Protein AF-A0A7J6R2R6-F1 (afdb_monomer_lite)

Organism: Perkinsus olseni (NCBI:txid32597)

Foldseek 3Di:
DDDDDDDDDDDDPPPPVPPVPVPPPQDQPPDDDPVNVQSNVQVVCVVVVHDGDDDDVVVVVVVVVQVVVCVVVVDDDDDPQCVDVPRDDDDDDDDDPCPDVPPPDD

Structure (mmCIF, N/CA/C/O backbone):
data_AF-A0A7J6R2R6-F1
#
_entry.id   AF-A0A7J6R2R6-F1
#
loop_
_atom_site.group_PDB
_atom_site.id
_atom_site.type_symbol
_atom_site.label_atom_id
_atom_site.label_alt_id
_atom_site.label_comp_id
_atom_site.label_asym_id
_atom_site.label_entity_id
_atom_site.label_seq_id
_atom_site.pdbx_PDB_ins_code
_atom_site.Cartn_x
_atom_site.Cartn_y
_atom_site.Cartn_z
_atom_site.occupancy
_atom_site.B_iso_or_equiv
_atom_site.auth_seq_id
_atom_site.auth_comp_id
_atom_site.auth_asym_id
_atom_site.auth_atom_id
_atom_site.pdbx_PDB_model_num
ATOM 1 N N . MET A 1 1 ? -25.664 -32.648 67.355 1.00 39.44 1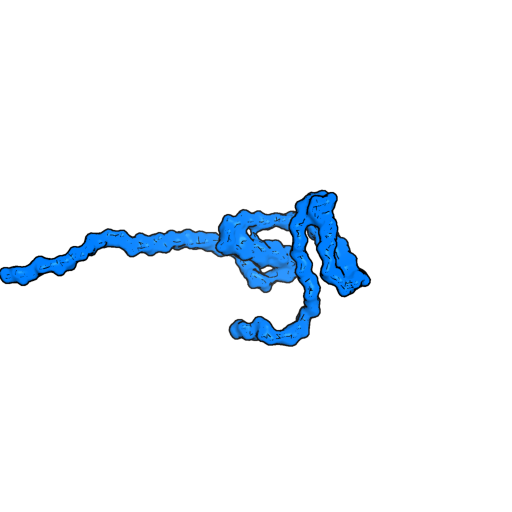 MET A N 1
ATOM 2 C CA . MET A 1 1 ? -24.596 -33.363 66.623 1.00 39.44 1 MET A CA 1
ATOM 3 C C . MET A 1 1 ? -24.384 -32.582 65.332 1.00 39.44 1 MET A C 1
ATOM 5 O O . MET A 1 1 ? -25.216 -32.670 64.448 1.00 39.44 1 MET A O 1
ATOM 9 N N . SER A 1 2 ? -23.631 -31.484 65.387 1.00 38.72 2 SER A N 1
ATOM 10 C CA . SER A 1 2 ? -22.171 -31.412 65.185 1.00 38.72 2 SER A CA 1
ATOM 11 C C . SER A 1 2 ? -21.798 -31.572 63.710 1.00 38.72 2 SER A C 1
ATOM 13 O O . SER A 1 2 ? -21.947 -32.656 63.162 1.00 38.72 2 SER A O 1
ATOM 15 N N . GLY A 1 3 ? -21.304 -30.488 63.102 1.00 37.66 3 GLY A N 1
ATOM 16 C CA . GLY A 1 3 ? -20.767 -30.475 61.740 1.00 37.66 3 GLY A CA 1
ATOM 17 C C . GLY A 1 3 ? -20.646 -29.072 61.136 1.00 37.66 3 GLY A C 1
ATOM 18 O O . GLY A 1 3 ? -21.268 -28.792 60.121 1.00 37.66 3 GLY A O 1
ATOM 19 N N . LEU A 1 4 ? -19.881 -28.183 61.777 1.00 40.25 4 LEU A N 1
ATOM 20 C CA . LEU A 1 4 ? -19.333 -26.964 61.163 1.00 40.25 4 LEU A CA 1
ATOM 21 C C . LEU A 1 4 ? -18.104 -27.338 60.316 1.00 40.25 4 LEU A C 1
ATOM 23 O O . LE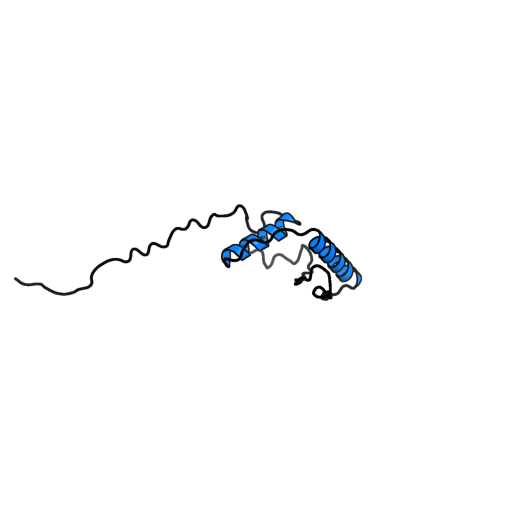U A 1 4 ? -17.308 -28.155 60.776 1.00 40.25 4 LEU A O 1
ATOM 27 N N . GLY A 1 5 ? -17.877 -26.677 59.173 1.00 33.22 5 GLY A N 1
ATOM 28 C CA . GLY A 1 5 ? -16.519 -26.573 58.617 1.00 33.22 5 GLY A CA 1
ATOM 29 C C . GLY A 1 5 ? -16.375 -26.209 57.134 1.00 33.22 5 GLY A C 1
ATOM 30 O O . GLY A 1 5 ? -16.383 -27.097 56.295 1.00 33.22 5 GLY A O 1
ATOM 31 N N . GLY A 1 6 ? -16.108 -24.922 56.862 1.00 35.81 6 GLY A N 1
ATOM 32 C CA . GLY A 1 6 ? -15.417 -24.401 55.664 1.00 35.81 6 GLY A CA 1
ATOM 33 C C . GLY A 1 6 ? -16.332 -24.045 54.480 1.00 35.81 6 GLY A C 1
ATOM 34 O O . GLY A 1 6 ? -16.960 -24.918 53.911 1.00 35.81 6 GLY A O 1
ATOM 35 N N . GLY A 1 7 ? -16.501 -22.809 54.008 1.00 36.47 7 GLY A N 1
ATOM 36 C CA . GLY A 1 7 ? -15.689 -21.603 54.136 1.00 36.47 7 GLY A CA 1
ATOM 37 C C . GLY A 1 7 ? -15.109 -21.192 52.778 1.00 36.47 7 GLY A C 1
ATOM 38 O O . GLY A 1 7 ? -13.940 -21.455 52.548 1.00 36.47 7 GLY A O 1
ATOM 39 N N . LEU A 1 8 ? -15.908 -20.563 51.901 1.00 44.69 8 LEU A N 1
ATOM 40 C CA . LEU A 1 8 ? -15.584 -19.302 51.205 1.00 44.69 8 LEU A CA 1
ATOM 41 C C . LEU A 1 8 ? -16.829 -18.790 50.450 1.00 44.69 8 LEU A C 1
ATOM 43 O O . LEU A 1 8 ? -17.519 -19.540 49.766 1.00 44.69 8 LEU A O 1
ATOM 47 N N . LEU A 1 9 ? -17.134 -17.511 50.649 1.00 45.53 9 LEU A N 1
ATOM 48 C CA . LEU A 1 9 ? -18.297 -16.773 50.149 1.00 45.53 9 LEU A CA 1
ATOM 49 C C . LEU A 1 9 ? -18.245 -16.516 48.618 1.00 45.53 9 LEU A C 1
ATOM 51 O O . LEU A 1 9 ? -17.227 -16.781 47.982 1.00 45.53 9 LEU A O 1
ATOM 55 N N . PRO A 1 10 ? -19.355 -16.050 48.006 1.00 51.59 10 PRO A N 1
ATOM 56 C CA . PRO A 1 10 ? -19.716 -16.323 46.619 1.00 51.59 10 PRO A CA 1
ATOM 57 C C . PRO A 1 10 ? -19.258 -15.235 45.636 1.00 51.59 10 PRO A C 1
ATOM 59 O O . PRO A 1 10 ? -18.862 -14.145 46.034 1.00 51.59 10 PRO A O 1
ATOM 62 N N . ARG A 1 11 ? -19.504 -15.509 44.346 1.00 47.41 11 ARG A N 1
ATOM 63 C CA . ARG A 1 11 ? -19.511 -14.577 43.199 1.00 47.41 11 ARG A CA 1
ATOM 64 C C . ARG A 1 11 ? -18.154 -14.266 42.566 1.00 47.41 11 ARG A C 1
ATOM 66 O O . ARG A 1 11 ? -17.513 -13.269 42.855 1.00 47.41 11 ARG A O 1
ATOM 73 N N . ALA A 1 12 ? -17.876 -15.013 41.510 1.00 36.47 12 ALA A N 1
ATOM 74 C CA . ALA A 1 12 ? -17.714 -14.400 40.198 1.00 36.47 12 ALA A CA 1
ATOM 75 C C . ALA A 1 12 ? -18.419 -15.344 39.211 1.00 36.47 12 ALA A C 1
ATOM 77 O O . ALA A 1 12 ? -17.844 -16.306 38.726 1.00 36.47 12 ALA A O 1
ATOM 78 N N . LEU A 1 13 ? -19.723 -15.188 38.953 1.00 39.53 13 LEU A N 1
ATOM 79 C CA . LEU A 1 13 ? -20.130 -14.397 37.784 1.00 39.53 13 LEU A CA 1
ATOM 80 C C . LEU A 1 13 ? -18.960 -13.591 37.209 1.00 39.53 13 LEU A C 1
ATOM 82 O O . LEU A 1 13 ? -18.894 -12.371 37.335 1.00 39.53 13 LEU A O 1
ATOM 86 N N . LEU A 1 14 ? -18.040 -14.296 36.549 1.00 37.06 14 LEU A N 1
ATOM 87 C CA . LEU A 1 14 ? -17.364 -13.720 35.412 1.00 37.06 14 LEU A CA 1
ATOM 88 C C . LEU A 1 14 ? -18.472 -13.554 34.372 1.00 37.06 14 LEU A C 1
ATOM 90 O O . LEU A 1 14 ? -18.723 -14.422 33.540 1.00 37.06 14 LEU A O 1
ATOM 94 N N . PHE A 1 15 ? -19.183 -12.430 34.478 1.00 30.95 15 PHE A N 1
ATOM 95 C CA . PHE A 1 15 ? -19.594 -11.700 33.299 1.00 30.95 15 PHE A CA 1
ATOM 96 C C . PHE A 1 15 ? -18.310 -11.551 32.477 1.00 30.95 15 PHE A C 1
ATOM 98 O O . PHE A 1 15 ? -17.584 -10.567 32.595 1.00 30.95 15 PHE A O 1
ATOM 105 N N . ILE A 1 16 ? -18.004 -12.556 31.648 1.00 46.53 16 ILE A N 1
ATOM 106 C CA . ILE A 1 16 ? -17.472 -12.244 30.337 1.00 46.53 16 ILE A CA 1
ATOM 107 C C . ILE A 1 16 ? -18.544 -11.314 29.823 1.00 46.53 16 ILE A C 1
ATOM 109 O O . ILE A 1 16 ? -19.674 -11.736 29.574 1.00 46.53 16 ILE A O 1
ATOM 113 N N . LEU A 1 17 ? -18.229 -10.023 29.856 1.00 41.00 17 LEU A N 1
ATOM 114 C CA . LEU A 1 17 ? -18.965 -9.037 29.119 1.00 41.00 17 LEU A CA 1
ATOM 115 C C . LEU A 1 17 ? -19.046 -9.628 27.721 1.00 41.00 17 LEU A C 1
ATOM 117 O O . LEU A 1 17 ? -18.090 -9.587 26.952 1.00 41.00 17 LEU A O 1
ATOM 121 N N . HIS A 1 18 ? -20.191 -10.224 27.420 1.00 49.81 18 HIS A N 1
ATOM 122 C CA . HIS A 1 18 ? -20.699 -10.327 26.081 1.00 49.81 18 HIS A CA 1
ATOM 123 C C . HIS A 1 18 ? -20.962 -8.864 25.709 1.00 49.81 18 HIS A C 1
ATOM 125 O O . HIS A 1 18 ? -22.090 -8.390 25.698 1.00 49.81 18 HIS A O 1
ATOM 131 N N . PHE A 1 19 ? -19.886 -8.102 25.496 1.00 46.50 19 PHE A N 1
ATOM 132 C CA . PHE A 1 19 ? -19.872 -7.227 24.358 1.00 46.50 19 PHE A CA 1
ATOM 133 C C . PHE A 1 19 ? -20.071 -8.217 23.220 1.00 46.50 19 PHE A C 1
ATOM 135 O O . PHE A 1 19 ? -19.147 -8.991 22.952 1.00 46.50 19 PHE A O 1
ATOM 142 N N . PRO A 1 20 ? -21.251 -8.285 22.574 1.00 49.53 20 PRO A N 1
ATOM 143 C CA . PRO A 1 20 ? -21.186 -8.593 21.168 1.00 49.53 20 PRO A CA 1
ATOM 144 C C . PRO A 1 20 ? -20.169 -7.576 20.662 1.00 49.53 20 PRO A C 1
ATOM 146 O O . PRO A 1 20 ? -20.443 -6.374 20.649 1.00 49.53 20 PRO A O 1
ATOM 149 N N . LEU A 1 21 ? -18.940 -8.024 20.374 1.00 50.34 21 LEU A N 1
ATOM 150 C CA . LEU A 1 21 ? -18.136 -7.290 19.420 1.00 50.34 21 LEU A CA 1
ATOM 151 C C . LEU A 1 21 ? -19.139 -7.085 18.291 1.00 50.34 21 LEU A C 1
ATOM 153 O O . LEU A 1 21 ? -19.700 -8.097 17.849 1.00 50.34 21 LEU A O 1
ATOM 157 N N . PRO A 1 22 ? -19.520 -5.840 17.941 1.00 53.53 22 PRO A N 1
ATOM 158 C CA . PRO A 1 22 ? -20.312 -5.660 16.744 1.00 53.53 22 PRO A CA 1
ATOM 159 C C . PRO A 1 22 ? -19.488 -6.409 15.719 1.00 53.53 22 PRO A C 1
ATOM 161 O O . PRO A 1 22 ? -18.332 -6.048 15.556 1.00 53.53 22 PRO A O 1
ATOM 164 N N . SER A 1 23 ? -19.970 -7.535 15.194 1.00 54.25 23 SER A N 1
ATOM 165 C CA . SER A 1 23 ? -19.321 -8.177 14.067 1.00 54.25 23 SER A CA 1
ATOM 166 C C . SER A 1 23 ? -19.452 -7.111 13.007 1.00 54.25 23 SER A C 1
ATOM 168 O O . SER A 1 23 ? -20.577 -6.890 12.536 1.00 54.25 23 SER A O 1
ATOM 170 N N . PRO A 1 24 ? -18.429 -6.298 12.723 1.00 57.16 24 PRO A N 1
ATOM 171 C CA . PRO A 1 24 ? -18.660 -5.297 11.724 1.00 57.16 24 PRO A CA 1
ATOM 172 C C . PRO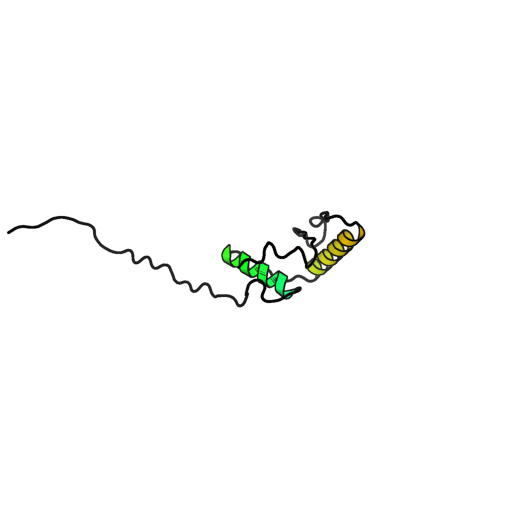 A 1 24 ? -18.686 -6.092 10.426 1.00 57.16 24 PRO A C 1
ATOM 174 O O . PRO A 1 24 ? -18.195 -7.217 10.357 1.00 57.16 24 PRO A O 1
ATOM 177 N N . ALA A 1 25 ? -19.344 -5.546 9.420 1.00 60.34 25 ALA A N 1
ATOM 178 C CA . ALA A 1 25 ? -19.631 -6.238 8.171 1.00 60.34 25 ALA A CA 1
ATOM 179 C C . ALA A 1 25 ? -18.384 -6.707 7.377 1.00 60.34 25 ALA A C 1
ATOM 181 O O . ALA A 1 25 ? -18.525 -7.072 6.220 1.00 60.34 25 ALA A O 1
ATOM 182 N N . TRP A 1 26 ? -17.179 -6.674 7.955 1.00 59.72 26 TRP A N 1
ATOM 183 C CA . TRP A 1 26 ? -15.961 -7.204 7.370 1.00 59.72 26 TRP A CA 1
ATOM 184 C C . TRP A 1 26 ? -15.856 -8.717 7.592 1.00 59.72 26 TRP A C 1
ATOM 186 O O . TRP A 1 26 ? -15.745 -9.203 8.714 1.00 59.72 26 TRP A O 1
ATOM 196 N N . GLU A 1 27 ? -15.850 -9.476 6.506 1.00 69.06 27 GLU A N 1
ATOM 197 C CA . GLU A 1 27 ? -15.478 -10.890 6.495 1.00 69.06 27 GLU A CA 1
ATOM 198 C C . GLU A 1 27 ? -14.075 -11.011 5.880 1.00 69.06 27 GLU A C 1
ATOM 200 O O . GLU A 1 27 ? -13.816 -10.448 4.817 1.00 69.06 27 GLU A O 1
ATOM 205 N N . TYR A 1 28 ? -13.161 -11.720 6.553 1.00 71.69 28 TYR A N 1
ATOM 206 C CA . TYR A 1 28 ? -11.784 -11.898 6.077 1.00 71.69 28 TYR A CA 1
ATOM 207 C C . TYR A 1 28 ? -11.756 -12.666 4.747 1.00 71.69 28 TYR A C 1
ATOM 209 O O . TYR A 1 28 ? -12.332 -13.751 4.654 1.00 71.69 28 TYR A O 1
ATOM 217 N N . GLN A 1 29 ? -11.061 -12.124 3.742 1.00 71.44 29 GLN A N 1
ATOM 218 C CA . GLN A 1 29 ? -10.953 -12.653 2.374 1.00 71.44 29 GLN A CA 1
ATOM 219 C C . GLN A 1 29 ? -12.294 -12.806 1.630 1.00 71.44 29 GLN A C 1
ATOM 221 O O . GLN A 1 29 ? -12.414 -13.644 0.734 1.00 71.44 29 GLN A O 1
ATOM 226 N N . SER A 1 30 ? -13.309 -12.007 1.969 1.00 67.00 30 SER A N 1
ATOM 227 C CA . SER A 1 30 ? -14.634 -12.090 1.331 1.00 67.00 30 SER A CA 1
ATOM 228 C C . SER A 1 30 ? -14.725 -11.393 -0.032 1.00 67.00 30 SER A C 1
ATOM 230 O O . SER A 1 30 ? -15.528 -11.793 -0.878 1.00 67.00 30 SER A O 1
ATOM 232 N N . VAL A 1 31 ? -13.880 -10.388 -0.284 1.00 75.06 31 VAL A N 1
ATOM 233 C CA . VAL A 1 31 ? -13.852 -9.606 -1.530 1.00 75.06 31 VAL A CA 1
ATOM 234 C C . VAL A 1 31 ? -12.416 -9.365 -2.006 1.00 75.06 31 VAL A C 1
ATOM 236 O O . VAL A 1 31 ? -11.481 -9.295 -1.216 1.00 75.06 31 VAL A O 1
ATOM 239 N N . GLY A 1 32 ? -12.213 -9.283 -3.324 1.00 80.56 32 GLY A N 1
ATOM 240 C CA . GLY A 1 32 ? -10.908 -8.998 -3.933 1.00 80.56 32 GLY A CA 1
ATOM 241 C C . GLY A 1 32 ? -10.695 -7.507 -4.218 1.00 80.56 32 GLY A C 1
ATOM 242 O O . GLY A 1 32 ? -11.602 -6.691 -4.082 1.00 80.56 32 GLY A O 1
ATOM 243 N N . GLY A 1 33 ? -9.495 -7.143 -4.677 1.00 82.31 33 GLY A N 1
ATOM 244 C CA . GLY A 1 33 ? -9.208 -5.775 -5.122 1.00 82.31 33 GLY A CA 1
ATOM 245 C C . GLY A 1 33 ? -9.162 -4.757 -3.979 1.00 82.31 33 GLY A C 1
ATOM 246 O O . GLY A 1 33 ? -8.698 -5.061 -2.883 1.00 82.31 33 GLY A O 1
ATOM 247 N N . ARG A 1 34 ? -9.590 -3.519 -4.253 1.00 85.94 34 ARG A N 1
ATOM 248 C CA . ARG A 1 34 ? -9.517 -2.389 -3.310 1.00 85.94 34 ARG A CA 1
ATOM 249 C C . ARG A 1 34 ? -10.289 -2.668 -2.022 1.00 85.94 34 ARG A C 1
ATOM 251 O O . ARG A 1 34 ? -9.774 -2.418 -0.933 1.00 85.94 3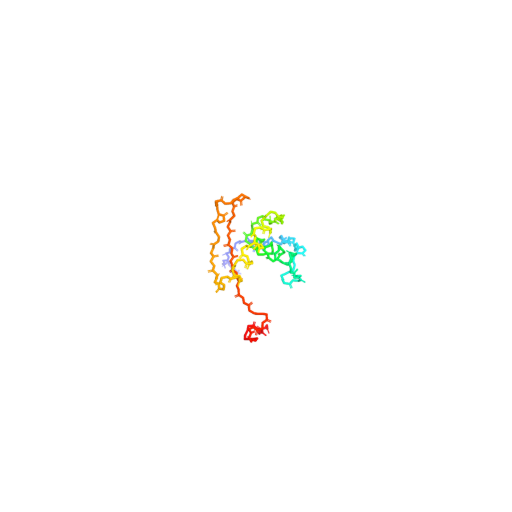4 ARG A O 1
ATOM 258 N N . GLU A 1 35 ? -11.520 -3.136 -2.176 1.00 86.25 35 GLU A N 1
ATOM 259 C CA . GLU A 1 35 ? -12.444 -3.426 -1.085 1.00 86.25 35 GLU A CA 1
ATOM 260 C C . GLU A 1 35 ? -11.855 -4.515 -0.181 1.00 86.25 35 GLU A C 1
ATOM 262 O O . GLU A 1 35 ? -11.752 -4.300 1.023 1.00 86.25 35 GLU A O 1
ATOM 267 N N . GLY A 1 36 ? -11.312 -5.586 -0.775 1.00 88.81 36 GLY A N 1
ATOM 268 C CA . GLY A 1 36 ? -10.639 -6.672 -0.051 1.00 88.81 36 GLY A CA 1
ATOM 269 C C . GLY A 1 36 ? -9.494 -6.208 0.824 1.00 88.81 36 GLY A C 1
ATOM 270 O O . GLY A 1 36 ? -9.458 -6.493 2.019 1.00 88.81 36 GLY A O 1
ATOM 271 N N . TRP A 1 37 ? -8.582 -5.418 0.255 1.00 90.62 37 TRP A N 1
ATOM 272 C CA . TRP A 1 37 ? -7.456 -4.894 1.021 1.00 90.62 37 TRP A CA 1
ATOM 273 C C . TRP A 1 37 ? -7.912 -4.034 2.204 1.00 90.62 37 TRP A C 1
ATOM 275 O O . TRP A 1 37 ? -7.350 -4.166 3.289 1.00 90.62 37 TRP A O 1
ATOM 285 N N . LEU A 1 38 ? -8.909 -3.161 2.032 1.00 92.69 38 LEU A N 1
ATOM 286 C CA . LEU A 1 38 ? -9.379 -2.308 3.127 1.00 92.69 38 LEU A CA 1
ATOM 287 C C . LEU A 1 38 ? -10.114 -3.108 4.212 1.00 92.69 38 LEU A C 1
ATOM 289 O O . LEU A 1 38 ? -9.896 -2.864 5.402 1.00 92.69 38 LEU A O 1
ATOM 293 N N . GLU A 1 39 ? -10.976 -4.041 3.811 1.00 89.62 39 GLU A N 1
ATOM 294 C CA . GLU A 1 39 ? -11.770 -4.863 4.726 1.00 89.62 39 GLU A CA 1
ATOM 295 C C . GLU A 1 39 ? -10.891 -5.800 5.551 1.00 89.62 39 GLU A C 1
ATOM 297 O O . GLU A 1 39 ? -11.000 -5.787 6.777 1.00 89.62 39 GLU A O 1
ATOM 302 N N . ASP A 1 40 ? -9.946 -6.503 4.924 1.00 90.06 40 ASP A N 1
ATOM 303 C CA . ASP A 1 40 ? -9.025 -7.406 5.623 1.00 90.06 40 ASP A CA 1
ATOM 304 C C . ASP A 1 40 ? -8.163 -6.661 6.650 1.00 90.06 40 ASP A C 1
ATOM 306 O O . ASP A 1 40 ? -7.967 -7.124 7.777 1.00 90.06 40 ASP A O 1
ATOM 310 N N . HIS A 1 41 ? -7.676 -5.463 6.308 1.00 91.81 41 HIS A N 1
ATOM 311 C CA . HIS A 1 41 ? -6.941 -4.645 7.274 1.00 91.81 41 HIS A CA 1
ATOM 312 C C . HIS A 1 41 ? -7.839 -4.228 8.441 1.00 91.81 41 HIS A C 1
ATOM 314 O O . HIS A 1 41 ? -7.414 -4.284 9.597 1.00 91.81 41 HIS A O 1
ATOM 320 N N . ASN A 1 42 ? -9.075 -3.811 8.166 1.00 93.38 42 ASN A N 1
ATOM 321 C CA . ASN A 1 42 ? -10.006 -3.380 9.206 1.00 93.38 42 ASN A CA 1
ATOM 322 C C . ASN A 1 42 ? -10.480 -4.534 10.100 1.00 93.38 42 ASN A C 1
ATOM 324 O O . ASN A 1 42 ? -10.638 -4.309 11.304 1.00 93.38 42 ASN A O 1
ATOM 328 N N . TYR A 1 43 ? -10.591 -5.749 9.552 1.00 90.56 43 TYR A N 1
ATOM 329 C CA . TYR A 1 43 ? -10.807 -6.986 10.304 1.00 90.56 43 TYR A CA 1
ATOM 330 C C . TYR A 1 43 ? -9.742 -7.145 11.394 1.00 90.56 43 TYR A C 1
ATOM 332 O O . TYR A 1 43 ? -10.048 -7.138 12.591 1.00 90.56 43 TYR A O 1
ATOM 340 N N . PHE A 1 44 ? -8.462 -7.185 11.006 1.00 91.81 44 PHE A N 1
ATOM 341 C CA . PHE A 1 44 ? -7.379 -7.379 11.975 1.00 91.81 44 PHE A CA 1
ATOM 342 C C . PHE A 1 44 ? -7.224 -6.194 12.926 1.00 91.81 44 PHE A C 1
ATOM 344 O O . PHE A 1 44 ? -6.997 -6.384 14.120 1.00 91.81 44 PHE A O 1
ATOM 351 N N . ARG A 1 45 ? -7.397 -4.958 12.446 1.00 94.94 45 ARG A N 1
ATOM 352 C CA . ARG A 1 45 ? -7.321 -3.771 13.311 1.00 94.94 45 ARG A CA 1
ATOM 353 C C . ARG A 1 45 ? -8.328 -3.823 14.448 1.00 94.94 45 ARG A C 1
ATOM 355 O O . ARG A 1 45 ? -7.970 -3.456 15.564 1.00 94.94 45 ARG A O 1
ATOM 362 N N . CYS A 1 46 ? -9.535 -4.324 14.208 1.00 92.69 46 CYS A N 1
ATOM 363 C CA . CYS A 1 46 ? -10.505 -4.481 15.283 1.00 92.69 46 CYS A CA 1
ATOM 364 C C . CYS A 1 46 ? -10.107 -5.549 16.301 1.00 92.69 46 CYS A C 1
ATOM 366 O O . CYS A 1 46 ? -10.285 -5.317 17.495 1.00 92.69 46 CYS A O 1
ATOM 368 N N . LEU A 1 47 ? -9.539 -6.681 15.869 1.00 90.88 47 LEU A N 1
ATOM 369 C CA . LEU A 1 47 ? -9.010 -7.689 16.801 1.00 90.88 47 LEU A CA 1
ATOM 370 C C . LEU A 1 47 ? -7.921 -7.108 17.718 1.00 90.88 47 LEU A C 1
ATOM 372 O O . LEU A 1 47 ? -7.751 -7.555 18.850 1.00 90.88 47 LEU A O 1
ATOM 376 N N . HIS A 1 48 ? -7.226 -6.071 17.248 1.00 94.69 48 HIS A N 1
ATOM 377 C CA . HIS A 1 48 ? -6.218 -5.322 17.996 1.00 94.69 48 HIS A CA 1
ATOM 378 C C . HIS A 1 48 ? -6.738 -4.019 18.635 1.00 94.69 48 HIS A C 1
ATOM 380 O O . HIS A 1 48 ? -5.933 -3.196 19.068 1.00 94.69 48 HIS A O 1
ATOM 386 N N . TYR A 1 49 ? -8.058 -3.805 18.701 1.00 93.94 49 TYR A N 1
ATOM 387 C CA . TYR A 1 49 ? -8.687 -2.597 19.264 1.00 93.94 49 TYR A CA 1
ATOM 388 C C . TYR A 1 49 ? -8.208 -1.273 18.635 1.00 93.94 49 TYR A C 1
ATOM 390 O O . TYR A 1 49 ? -8.248 -0.209 19.258 1.00 93.94 49 TYR A O 1
ATOM 398 N N . ALA A 1 50 ? -7.764 -1.316 17.379 1.00 95.31 50 ALA A N 1
ATOM 399 C CA . ALA A 1 50 ? -7.358 -0.150 16.612 1.00 95.31 50 ALA A CA 1
ATOM 400 C C . ALA A 1 50 ? -8.532 0.407 15.788 1.00 95.31 50 ALA A C 1
ATOM 402 O O . ALA A 1 50 ? -9.355 -0.333 15.252 1.00 95.31 50 ALA A O 1
ATOM 403 N N . LYS A 1 51 ? -8.589 1.738 15.638 1.00 95.38 51 LYS A N 1
ATOM 404 C CA . LYS A 1 51 ? -9.600 2.418 14.803 1.00 95.38 51 LYS A CA 1
ATOM 405 C C . LYS A 1 51 ? -9.532 1.936 13.347 1.00 95.38 51 LYS A C 1
ATOM 407 O O . LYS A 1 51 ? -8.416 1.746 12.864 1.00 95.38 51 LYS A O 1
ATOM 412 N N . PRO A 1 52 ? -10.648 1.804 12.615 1.00 94.88 52 PRO A N 1
ATOM 413 C CA . PRO A 1 52 ? -10.609 1.411 11.208 1.00 94.88 52 PRO A CA 1
ATOM 414 C C . PRO A 1 52 ? -9.875 2.450 10.348 1.00 94.88 52 PRO A C 1
ATOM 416 O O . PRO A 1 52 ? -9.859 3.643 10.657 1.00 94.88 52 PRO A O 1
ATOM 419 N N . LEU A 1 53 ? -9.252 1.980 9.273 1.00 95.25 53 LEU A N 1
ATOM 420 C CA . LEU A 1 53 ? -8.710 2.792 8.194 1.00 95.25 53 LEU A CA 1
ATOM 421 C C . LEU A 1 53 ? -9.817 3.178 7.213 1.00 95.25 53 LEU A C 1
ATOM 423 O O . LEU A 1 53 ? -10.832 2.490 7.081 1.00 95.25 53 LEU A O 1
ATOM 427 N N . MET A 1 54 ? -9.561 4.254 6.478 1.00 94.88 54 MET A N 1
ATOM 428 C CA . MET A 1 54 ? -10.331 4.662 5.310 1.00 94.88 54 MET A CA 1
ATOM 429 C C . MET A 1 54 ? -9.430 4.620 4.080 1.00 94.88 54 MET A C 1
ATOM 431 O O . MET A 1 54 ? -8.228 4.870 4.176 1.00 94.88 54 MET A O 1
ATOM 435 N N . TRP A 1 55 ? -10.016 4.322 2.924 1.00 94.75 55 TRP A N 1
ATOM 436 C CA . TRP A 1 55 ? -9.293 4.379 1.661 1.00 94.75 55 TRP A CA 1
ATOM 437 C C . TRP A 1 55 ? -8.906 5.817 1.302 1.00 94.75 55 TRP A C 1
ATOM 439 O O . TRP A 1 55 ? -9.734 6.723 1.395 1.00 94.75 55 TRP A O 1
ATOM 449 N N . ASP A 1 56 ? -7.681 6.008 0.812 1.00 94.94 56 ASP A N 1
ATOM 450 C CA . ASP A 1 56 ? -7.194 7.281 0.279 1.00 94.94 56 ASP A CA 1
ATOM 451 C C . ASP A 1 56 ? -6.719 7.096 -1.171 1.00 94.94 56 ASP A C 1
ATOM 453 O O . ASP A 1 56 ? -5.831 6.294 -1.470 1.00 94.94 56 ASP A O 1
ATOM 457 N N . ASN A 1 57 ? -7.313 7.857 -2.094 1.00 95.31 57 ASN A N 1
ATOM 458 C CA . ASN A 1 57 ? -7.028 7.732 -3.525 1.00 95.31 57 ASN A CA 1
ATOM 459 C C . ASN A 1 57 ? -5.615 8.202 -3.911 1.00 95.31 57 ASN A C 1
ATOM 461 O O . ASN A 1 57 ? -5.068 7.714 -4.901 1.00 95.31 57 ASN A O 1
ATOM 465 N N . LYS A 1 58 ? -5.004 9.123 -3.155 1.00 95.38 58 LYS A N 1
ATOM 466 C CA . LYS A 1 58 ? -3.623 9.565 -3.397 1.00 95.38 58 LYS A CA 1
ATOM 467 C C . LYS A 1 58 ? -2.642 8.478 -2.968 1.00 95.38 58 LYS A C 1
ATOM 469 O O . LYS A 1 58 ? -1.725 8.170 -3.726 1.00 95.38 58 LYS A O 1
ATOM 474 N N . LEU A 1 59 ? -2.865 7.847 -1.812 1.00 95.81 59 LEU A N 1
ATOM 475 C CA . LEU A 1 59 ? -2.069 6.691 -1.378 1.00 95.81 59 LEU A CA 1
ATOM 476 C C . LEU A 1 59 ? -2.195 5.519 -2.354 1.00 95.81 59 LEU A C 1
ATOM 478 O O . LEU A 1 59 ? -1.184 4.934 -2.733 1.00 95.81 59 LEU A O 1
ATOM 482 N N . ALA A 1 60 ? -3.407 5.233 -2.830 1.00 95.44 60 ALA A N 1
ATOM 483 C CA . ALA A 1 60 ? -3.640 4.204 -3.841 1.00 95.44 60 ALA A CA 1
ATOM 484 C C . ALA A 1 60 ? -2.873 4.472 -5.145 1.00 95.44 60 ALA A C 1
ATOM 486 O O . ALA A 1 60 ? -2.284 3.563 -5.730 1.00 95.44 60 ALA A O 1
ATOM 487 N N . HIS A 1 61 ? -2.858 5.730 -5.595 1.00 95.38 61 HIS A N 1
ATOM 488 C CA . HIS A 1 61 ? -2.114 6.129 -6.784 1.00 95.38 61 HIS A CA 1
ATOM 489 C C . HIS A 1 61 ? -0.599 5.941 -6.603 1.00 95.38 61 HIS A C 1
ATOM 491 O O . HIS A 1 61 ? 0.044 5.356 -7.474 1.00 95.38 61 HIS A O 1
ATOM 497 N N . LYS A 1 62 ? -0.043 6.349 -5.453 1.00 95.44 62 LYS A N 1
ATOM 498 C CA . LYS A 1 62 ? 1.372 6.117 -5.110 1.00 95.44 62 LYS A CA 1
ATOM 499 C C . LYS A 1 62 ? 1.706 4.622 -5.085 1.00 95.44 62 LYS A C 1
ATOM 501 O O . LYS A 1 62 ? 2.670 4.206 -5.717 1.00 95.44 62 LYS A O 1
ATOM 506 N N . ALA A 1 63 ? 0.879 3.812 -4.423 1.00 95.75 63 ALA A N 1
ATOM 507 C CA . ALA A 1 63 ? 1.074 2.365 -4.335 1.00 95.75 63 ALA A CA 1
ATOM 508 C C . ALA A 1 63 ? 1.081 1.698 -5.720 1.00 95.75 63 ALA A C 1
ATOM 510 O O . ALA A 1 63 ? 1.900 0.818 -5.978 1.00 95.75 63 ALA A O 1
ATOM 511 N N . LYS A 1 64 ? 0.223 2.158 -6.643 1.00 96.00 64 LYS A N 1
ATOM 512 C CA . LYS A 1 64 ? 0.231 1.693 -8.036 1.00 96.00 64 LYS A CA 1
ATOM 513 C C . LYS A 1 64 ? 1.561 1.994 -8.734 1.00 96.00 64 LYS A C 1
ATOM 515 O O . LYS A 1 64 ? 2.091 1.106 -9.392 1.00 96.00 64 LYS A O 1
ATOM 520 N N . ILE A 1 65 ? 2.099 3.207 -8.581 1.00 96.44 65 ILE A N 1
ATOM 521 C CA . ILE A 1 65 ? 3.391 3.593 -9.178 1.00 96.44 65 ILE A CA 1
ATOM 522 C C . ILE A 1 65 ? 4.516 2.701 -8.642 1.00 96.44 65 ILE A C 1
ATOM 524 O O . ILE A 1 65 ? 5.318 2.194 -9.421 1.00 96.44 65 ILE A O 1
ATOM 528 N N . VAL A 1 66 ? 4.546 2.457 -7.329 1.00 96.19 66 VAL A N 1
ATOM 529 C CA . VAL A 1 66 ? 5.548 1.579 -6.702 1.00 96.19 66 VAL A CA 1
ATOM 530 C C . VAL A 1 66 ? 5.427 0.145 -7.223 1.00 96.19 66 VAL A C 1
ATOM 532 O O . VAL A 1 66 ? 6.433 -0.457 -7.587 1.00 96.19 66 VAL A O 1
ATOM 535 N N . ALA A 1 67 ? 4.209 -0.390 -7.340 1.00 95.75 67 ALA A N 1
ATOM 536 C CA . ALA A 1 67 ? 3.985 -1.728 -7.886 1.00 95.75 67 ALA A CA 1
ATOM 537 C C . ALA A 1 67 ? 4.458 -1.857 -9.347 1.00 95.75 67 ALA A C 1
ATOM 539 O O . ALA A 1 67 ? 5.082 -2.855 -9.704 1.00 95.75 67 ALA A O 1
ATOM 540 N N . GLN A 1 68 ? 4.200 -0.840 -10.178 1.00 96.88 68 GLN A N 1
ATOM 541 C CA . GLN A 1 68 ? 4.683 -0.791 -11.563 1.00 96.88 68 GLN A CA 1
ATOM 542 C C . GLN A 1 68 ? 6.213 -0.735 -11.617 1.00 96.88 68 GLN A C 1
ATOM 544 O O . GLN A 1 68 ? 6.824 -1.515 -12.339 1.00 96.88 68 GLN A O 1
ATOM 549 N N . HIS A 1 69 ? 6.836 0.103 -10.788 1.00 95.88 69 HIS A N 1
ATOM 550 C CA . HIS A 1 69 ? 8.292 0.189 -10.708 1.00 95.88 69 HIS A CA 1
ATOM 551 C C . HIS A 1 69 ? 8.930 -1.146 -10.299 1.00 95.88 69 HIS A C 1
ATOM 553 O O . HIS A 1 69 ? 9.861 -1.608 -10.950 1.00 95.88 69 HIS A O 1
ATOM 559 N N . ILE A 1 70 ? 8.395 -1.806 -9.267 1.00 96.12 70 ILE A N 1
ATOM 560 C CA . ILE A 1 70 ? 8.847 -3.132 -8.814 1.00 96.12 70 ILE A CA 1
ATOM 561 C C . ILE A 1 70 ? 8.760 -4.165 -9.942 1.00 96.12 70 ILE A C 1
ATOM 563 O O . ILE A 1 70 ? 9.661 -4.992 -10.082 1.00 96.12 70 ILE A O 1
ATOM 567 N N . GLN A 1 71 ? 7.690 -4.123 -10.743 1.00 94.19 71 GLN A N 1
ATOM 568 C CA . GLN A 1 71 ? 7.534 -4.996 -11.905 1.00 94.19 71 GLN A CA 1
ATOM 569 C C . GLN A 1 71 ? 8.606 -4.719 -12.969 1.00 94.19 71 GLN A C 1
ATOM 571 O O . GLN A 1 71 ? 9.162 -5.664 -13.523 1.00 94.19 71 GLN A O 1
ATOM 576 N N . GLU A 1 72 ? 8.912 -3.449 -13.236 1.00 95.88 72 GLU A N 1
ATOM 577 C CA . GLU A 1 72 ? 9.921 -3.031 -14.217 1.00 95.88 72 GLU A CA 1
ATOM 578 C C . GLU A 1 72 ? 11.341 -3.443 -13.810 1.00 95.88 72 GLU A C 1
ATOM 580 O O . GLU A 1 72 ? 12.103 -3.930 -14.645 1.00 95.88 72 GLU A O 1
ATOM 585 N N . VAL A 1 73 ? 11.699 -3.280 -12.531 1.00 95.81 73 VAL A N 1
ATOM 586 C CA . VAL A 1 73 ? 13.049 -3.601 -12.028 1.00 95.81 73 VAL A CA 1
ATOM 587 C C . VAL A 1 73 ? 13.191 -5.038 -11.523 1.00 95.81 73 VAL A C 1
ATOM 589 O O . VAL A 1 73 ? 14.294 -5.464 -11.186 1.00 95.81 73 VAL A O 1
ATOM 592 N N . ASN A 1 74 ? 12.085 -5.786 -11.460 1.00 93.81 74 ASN A N 1
ATOM 593 C CA . ASN A 1 74 ? 12.002 -7.156 -10.952 1.00 93.81 74 ASN A CA 1
ATOM 594 C C . ASN A 1 74 ? 12.625 -7.338 -9.550 1.00 93.81 74 ASN A C 1
ATOM 596 O O . ASN A 1 74 ? 13.306 -8.326 -9.270 1.00 93.81 74 ASN A O 1
ATOM 600 N N . MET A 1 75 ? 12.407 -6.370 -8.657 1.00 94.00 75 MET A N 1
ATOM 601 C CA . MET A 1 75 ? 12.958 -6.376 -7.301 1.00 94.00 75 MET A CA 1
ATOM 602 C C . MET A 1 75 ? 11.999 -5.687 -6.331 1.00 94.00 75 MET A C 1
ATOM 604 O O . MET A 1 75 ? 11.540 -4.578 -6.590 1.00 94.00 75 MET A O 1
ATOM 608 N N . LEU A 1 76 ? 11.728 -6.324 -5.185 1.00 95.56 76 LEU A N 1
ATOM 609 C CA . LEU A 1 76 ? 11.032 -5.671 -4.077 1.00 95.56 76 LEU A CA 1
ATOM 610 C C . LEU A 1 76 ? 11.976 -4.659 -3.425 1.00 95.56 76 LEU A C 1
ATOM 612 O O . LEU A 1 76 ? 12.948 -5.039 -2.775 1.00 95.56 76 LEU A O 1
ATOM 616 N N . SER A 1 77 ? 11.686 -3.375 -3.602 1.00 95.00 77 SER A N 1
ATOM 617 C CA . SER A 1 77 ? 12.428 -2.284 -2.979 1.00 95.00 77 SER A CA 1
ATOM 618 C C . SER A 1 77 ? 11.463 -1.217 -2.496 1.00 95.00 77 SER A C 1
ATOM 620 O O . SER A 1 77 ? 10.497 -0.897 -3.191 1.00 95.00 77 SER A O 1
ATOM 622 N N . HIS A 1 78 ? 11.722 -0.697 -1.297 1.00 96.12 78 HIS A N 1
ATOM 623 C CA . HIS A 1 78 ? 10.908 0.360 -0.723 1.00 96.12 78 HIS A CA 1
ATOM 624 C C . HIS A 1 78 ? 11.058 1.666 -1.495 1.00 96.12 78 HIS A C 1
ATOM 626 O O . HIS A 1 78 ? 12.160 2.044 -1.899 1.00 96.12 78 HIS A O 1
ATOM 632 N N . SER A 1 79 ? 9.949 2.385 -1.651 1.00 95.06 79 SER A N 1
ATOM 633 C CA . SER A 1 79 ? 9.985 3.760 -2.147 1.00 95.06 79 SER A CA 1
ATOM 634 C C . SER A 1 79 ? 10.416 4.736 -1.035 1.00 95.06 79 SER A C 1
ATOM 636 O O . SER A 1 79 ? 10.369 4.382 0.147 1.00 95.06 79 SER A O 1
ATOM 638 N N . PRO A 1 80 ? 10.806 5.990 -1.347 1.00 95.75 80 PRO A N 1
ATOM 639 C CA . PRO A 1 80 ? 11.010 7.032 -0.334 1.00 95.75 80 PRO A CA 1
ATOM 640 C C . PRO A 1 80 ? 9.656 7.547 0.199 1.00 95.75 80 PRO A C 1
ATOM 642 O O . PRO A 1 80 ? 9.338 8.735 0.136 1.00 95.75 80 PRO A O 1
ATOM 645 N N . SER A 1 81 ? 8.801 6.640 0.677 1.00 94.75 81 SER A N 1
ATOM 646 C CA . SER A 1 81 ? 7.382 6.877 0.963 1.00 94.75 81 SER A CA 1
ATOM 647 C C . SER A 1 81 ? 7.134 7.902 2.076 1.00 94.75 81 SER A C 1
ATOM 649 O O . SER A 1 81 ? 6.068 8.525 2.102 1.00 94.75 81 SER A O 1
ATOM 651 N N . TYR A 1 82 ? 8.112 8.092 2.966 1.00 95.94 82 TYR A N 1
ATOM 652 C CA . TYR A 1 82 ? 8.094 9.088 4.039 1.00 95.94 82 TYR A CA 1
ATOM 653 C C . TYR A 1 82 ? 8.400 10.513 3.560 1.00 95.94 82 TYR A C 1
ATOM 655 O O . TYR A 1 82 ? 7.926 11.458 4.185 1.00 95.94 82 TYR A O 1
ATOM 663 N N . ASP A 1 83 ? 9.111 10.674 2.441 1.00 96.38 83 ASP A N 1
ATOM 664 C CA . ASP A 1 83 ? 9.422 11.989 1.855 1.00 96.38 83 ASP A CA 1
ATOM 665 C C . ASP A 1 83 ? 8.339 12.456 0.867 1.00 96.38 83 ASP A C 1
ATOM 667 O O . ASP A 1 83 ? 8.327 13.595 0.399 1.00 96.38 83 ASP A O 1
ATOM 671 N N . GLN A 1 84 ? 7.404 11.568 0.527 1.00 90.94 84 GLN A N 1
ATOM 672 C CA . GLN A 1 84 ? 6.284 11.852 -0.362 1.00 90.94 84 GLN A CA 1
ATOM 673 C C . GLN A 1 84 ? 5.083 12.401 0.415 1.00 90.94 84 GLN A C 1
ATOM 675 O O . GLN A 1 84 ? 4.921 12.132 1.598 1.00 90.94 84 GLN A O 1
ATOM 680 N N . ILE A 1 85 ? 4.179 13.114 -0.266 1.00 90.00 85 ILE A N 1
ATOM 681 C CA . ILE A 1 85 ? 2.970 13.678 0.353 1.00 90.00 85 ILE A CA 1
ATOM 682 C C . ILE A 1 85 ? 1.706 12.926 -0.114 1.00 90.00 85 ILE A C 1
ATOM 684 O O . ILE A 1 85 ? 1.466 12.838 -1.319 1.00 90.00 85 ILE A O 1
ATOM 688 N N . PRO A 1 86 ? 0.860 12.420 0.808 1.00 90.69 86 PRO A N 1
ATOM 689 C CA . PRO A 1 86 ? 1.103 12.352 2.251 1.00 90.69 86 PRO A CA 1
ATOM 690 C C . PRO A 1 86 ? 2.205 11.327 2.584 1.00 90.69 86 PRO A C 1
ATOM 692 O O . PRO A 1 86 ? 2.351 10.350 1.834 1.00 90.69 86 PRO A O 1
ATOM 695 N N . PRO A 1 87 ? 2.958 11.524 3.683 1.00 93.81 87 PRO A N 1
ATOM 696 C CA . PRO A 1 87 ? 3.940 10.547 4.141 1.00 93.81 87 PRO A CA 1
ATOM 697 C C . PRO A 1 87 ? 3.222 9.260 4.542 1.00 93.81 87 PRO A C 1
ATOM 699 O O . PRO A 1 87 ? 2.140 9.300 5.135 1.00 93.81 87 PRO A O 1
ATOM 702 N N . SER A 1 88 ? 3.796 8.110 4.195 1.00 94.81 88 SER A N 1
ATOM 703 C CA . SER A 1 88 ? 3.139 6.816 4.396 1.00 94.81 88 SER A CA 1
ATOM 704 C C . SER A 1 88 ? 4.121 5.708 4.749 1.00 94.81 88 SER A C 1
ATOM 706 O O . SER A 1 88 ? 5.191 5.619 4.154 1.00 94.81 88 SER A O 1
ATOM 708 N N . GLY A 1 89 ? 3.718 4.822 5.663 1.00 94.88 89 GLY A N 1
ATOM 709 C CA . GLY A 1 89 ? 4.339 3.502 5.786 1.00 94.88 89 GLY A CA 1
ATOM 710 C C . GLY A 1 89 ? 4.009 2.635 4.567 1.00 94.88 89 GLY A C 1
ATOM 711 O O . GLY A 1 89 ? 3.009 2.877 3.887 1.00 94.88 89 GLY A O 1
ATOM 712 N N . GLU A 1 90 ? 4.845 1.641 4.284 1.00 95.88 90 GLU A N 1
ATOM 713 C CA . GLU A 1 90 ? 4.748 0.827 3.072 1.00 95.88 90 GLU A CA 1
ATOM 714 C C . GLU A 1 90 ? 4.998 -0.652 3.393 1.00 95.88 90 GLU A C 1
ATOM 716 O O . GLU A 1 90 ? 6.015 -0.994 3.989 1.00 95.88 90 GLU A O 1
ATOM 721 N N . ASN A 1 91 ? 4.077 -1.521 2.969 1.00 96.50 91 ASN A N 1
ATOM 722 C CA . ASN A 1 91 ? 4.253 -2.973 2.956 1.00 96.50 91 ASN A CA 1
ATOM 723 C C . ASN A 1 91 ? 4.276 -3.432 1.494 1.00 96.50 91 ASN A C 1
ATOM 725 O O . ASN A 1 91 ? 3.436 -2.998 0.705 1.00 96.50 91 ASN A O 1
ATOM 729 N N . LEU A 1 92 ? 5.204 -4.324 1.141 1.00 95.31 92 LEU A N 1
ATOM 730 C CA . LEU A 1 92 ? 5.352 -4.856 -0.214 1.00 95.31 92 LEU A CA 1
ATOM 731 C C . LEU A 1 92 ? 5.123 -6.368 -0.230 1.00 95.31 92 LEU A C 1
ATOM 733 O O . LEU A 1 92 ? 5.558 -7.080 0.673 1.00 95.31 92 LEU A O 1
ATOM 737 N N . ALA A 1 93 ? 4.475 -6.861 -1.283 1.00 91.62 93 ALA A N 1
ATOM 738 C CA . ALA A 1 93 ? 4.297 -8.284 -1.532 1.00 91.62 93 ALA A CA 1
ATOM 739 C C . ALA A 1 93 ? 4.434 -8.564 -3.032 1.00 91.62 93 ALA A C 1
ATOM 741 O O . ALA A 1 93 ? 3.899 -7.827 -3.858 1.00 91.62 93 ALA A O 1
ATOM 742 N N . ASN A 1 94 ? 5.139 -9.638 -3.379 1.00 89.00 94 ASN A N 1
ATOM 743 C CA . ASN A 1 94 ? 5.217 -10.159 -4.739 1.00 89.00 94 ASN A CA 1
ATOM 744 C C . ASN A 1 94 ? 5.101 -11.684 -4.677 1.00 89.00 94 ASN A C 1
ATOM 746 O O . ASN A 1 94 ? 5.765 -12.330 -3.867 1.00 89.00 94 ASN A O 1
ATOM 750 N N . GLY A 1 95 ? 4.240 -12.248 -5.511 1.00 83.31 95 GLY A N 1
ATOM 751 C CA . GLY A 1 95 ? 3.962 -13.675 -5.567 1.00 83.31 95 GLY A CA 1
ATOM 752 C C . GLY A 1 95 ? 3.112 -13.997 -6.788 1.00 83.31 95 GLY A C 1
ATOM 753 O O . GLY A 1 95 ? 2.458 -13.126 -7.357 1.00 83.31 95 GLY A O 1
ATOM 754 N N . THR A 1 96 ? 3.121 -15.255 -7.211 1.00 73.69 96 THR A N 1
ATOM 755 C CA . THR A 1 96 ? 2.252 -15.731 -8.289 1.00 73.69 96 THR A CA 1
ATOM 756 C C . THR A 1 96 ? 0.957 -16.280 -7.692 1.00 73.69 96 THR A C 1
ATOM 758 O O . THR A 1 96 ? 0.965 -16.866 -6.609 1.00 73.69 96 THR A O 1
ATOM 761 N N . ALA A 1 97 ? -0.165 -16.144 -8.405 1.00 61.59 97 ALA A N 1
ATOM 762 C CA . ALA A 1 97 ? -1.482 -16.640 -7.975 1.00 61.59 97 ALA A CA 1
ATOM 763 C C . ALA A 1 97 ? -1.600 -18.187 -7.960 1.00 61.59 97 ALA A C 1
ATOM 765 O O . ALA A 1 97 ? -2.690 -18.737 -8.065 1.00 61.59 97 ALA A O 1
ATOM 766 N N . GLY A 1 98 ? -0.481 -18.904 -7.859 1.00 55.12 98 GLY A N 1
ATOM 767 C CA . GLY A 1 98 ? -0.412 -20.350 -8.030 1.00 55.12 98 GLY A CA 1
ATOM 768 C C . GLY A 1 98 ? 0.819 -20.987 -7.402 1.00 55.12 98 GLY A C 1
ATOM 769 O O . GLY A 1 98 ? 1.269 -22.020 -7.894 1.00 55.12 98 GLY A O 1
ATOM 770 N N . ALA A 1 99 ? 1.377 -20.411 -6.328 1.00 49.66 99 ALA A N 1
ATOM 771 C CA . ALA A 1 99 ? 2.250 -21.207 -5.469 1.00 49.66 99 ALA A CA 1
ATOM 772 C C . ALA A 1 99 ? 1.48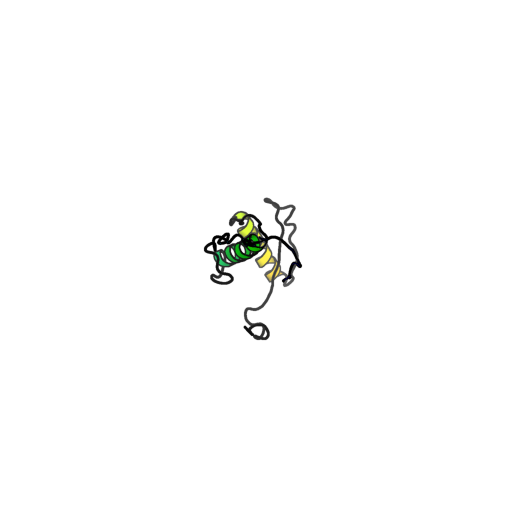3 -22.498 -5.107 1.00 49.66 99 ALA A C 1
ATOM 774 O O . ALA A 1 99 ? 0.320 -22.397 -4.699 1.00 49.66 99 ALA A O 1
ATOM 775 N N . PRO A 1 100 ? 2.058 -23.697 -5.336 1.00 48.72 100 PRO A N 1
ATOM 776 C CA . PRO A 1 100 ? 1.341 -24.948 -5.142 1.00 48.72 100 PRO A CA 1
ATOM 777 C C . PRO A 1 100 ? 0.724 -24.963 -3.746 1.00 48.72 100 PRO A C 1
ATOM 779 O O . PRO A 1 100 ? 1.324 -24.466 -2.794 1.00 48.72 100 PRO A O 1
ATOM 782 N N . SER A 1 101 ? -0.494 -25.493 -3.662 1.00 60.97 101 SER A N 1
ATOM 783 C CA . SER A 1 101 ? -1.462 -25.406 -2.564 1.00 60.97 101 SER A CA 1
ATOM 784 C C . SER A 1 101 ? -1.033 -26.042 -1.231 1.00 60.97 101 SER A C 1
ATOM 786 O O . SER A 1 101 ? -1.871 -26.560 -0.495 1.00 60.97 101 SER A O 1
ATOM 788 N N . TRP A 1 102 ? 0.249 -25.997 -0.875 1.00 53.66 102 TRP A N 1
ATOM 789 C CA . TRP A 1 102 ? 0.783 -26.463 0.401 1.00 53.66 102 TRP A CA 1
ATOM 790 C C . TRP A 1 102 ? 0.125 -25.763 1.599 1.00 53.66 102 TRP A C 1
ATOM 792 O O . TRP A 1 102 ? 0.011 -26.372 2.658 1.00 53.66 102 TRP A O 1
ATOM 802 N N . CYS A 1 103 ? -0.375 -24.534 1.422 1.00 56.19 103 CYS A N 1
ATOM 803 C CA . CYS A 1 103 ? -1.027 -23.751 2.477 1.00 56.19 103 CYS A CA 1
ATOM 804 C C . CYS A 1 103 ? -2.569 -23.824 2.490 1.00 56.19 103 CYS A C 1
ATOM 806 O O . CYS A 1 103 ? -3.179 -23.209 3.357 1.00 56.19 103 CYS A O 1
ATOM 808 N N . ASN A 1 104 ? -3.216 -24.591 1.600 1.00 50.59 104 ASN A N 1
ATOM 809 C CA . ASN A 1 104 ? -4.681 -24.775 1.603 1.00 50.59 104 ASN A CA 1
ATOM 810 C C . ASN A 1 104 ? -5.110 -26.076 2.304 1.00 50.59 104 ASN A C 1
ATOM 812 O O . ASN A 1 104 ? -5.952 -26.815 1.798 1.00 50.59 104 ASN A O 1
ATOM 816 N N . LYS A 1 105 ? -4.552 -26.363 3.484 1.00 40.28 105 LYS A N 1
ATOM 817 C CA . LYS A 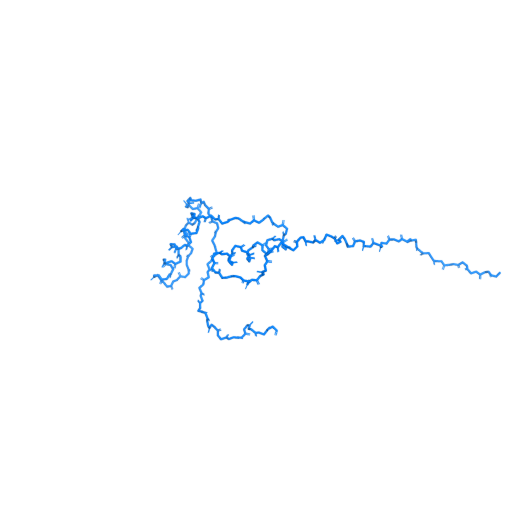1 105 ? -5.213 -27.267 4.435 1.00 40.28 105 LYS A CA 1
ATOM 818 C C . LYS A 1 105 ? -5.927 -26.407 5.472 1.00 40.28 105 LYS A C 1
ATOM 820 O O . LYS A 1 105 ? -5.304 -25.963 6.432 1.00 40.28 105 LYS A O 1
ATOM 825 N N . ARG A 1 106 ? -7.205 -26.132 5.209 1.00 48.41 106 ARG A N 1
ATOM 826 C CA . ARG A 1 106 ? -8.174 -25.871 6.277 1.00 48.41 106 ARG A CA 1
ATOM 827 C C . ARG A 1 106 ? -8.627 -27.208 6.846 1.00 48.41 106 ARG A C 1
ATOM 829 O O . ARG A 1 106 ? -8.775 -28.147 6.030 1.00 48.41 106 ARG A O 1
#

Secondary structure (DSSP, 8-state):
------------------------S--TT-S-HHHHHHHHHHHHHHHTTPPPP---HHHHHHHHHHHHHHHHHTS-----TTTSSS----------TTS-STT---

Sequence (106 aa):
MSGLGGGLLPRALLFILHFPLPSPAWEYQSVGGREGWLEDHNYFRCLHYAKPLMWDNKLAHKAKIVAQHIQEVNMLSHSPSYDQIPPSGENLANGTAGAPSWCNKR

InterPro domains:
  IPR014044 CAP domain [PF00188] (38-82)
  IPR035940 CAP superfamily [G3DSA:3.40.33.10] (32-105)
  IPR035940 CAP superfamily [SSF55797] (36-97)

Radius of gyration: 24.53 Å; chains: 1; bounding box: 38×47×81 Å

pLDDT: mean 76.32, std 22.4, range [30.95, 96.88]